Protein AF-A0A969XNE9-F1 (afdb_monomer_lite)

Foldseek 3Di:
DCVVCVVPVDDLWDCLVVCQVVVVVVLCVVCVVVPVDDDDDVVNPDDGDTDPDNPDDPPDPDDDDD

Radius of gyration: 17.66 Å; chains: 1; bounding box: 32×32×43 Å

pLDDT: mean 84.98, std 10.83, range [62.47, 97.88]

Sequence (66 aa):
NIEEMFLTGRPTYPAERTLLTTGILAAGMESRHDGNVWLPTPHLAVAYQPVERVPYRPAGPQPAGS

Secondary structure (DSSP, 8-state):
-HHHHHHHSS-SS-THHHHHHHHHHHHHHHHHHTTS-----GGG---PPPPSS------SPP----

Structure (mmCIF, N/CA/C/O backbone):
data_AF-A0A969XNE9-F1
#
_entry.id   AF-A0A969XNE9-F1
#
loop_
_atom_site.group_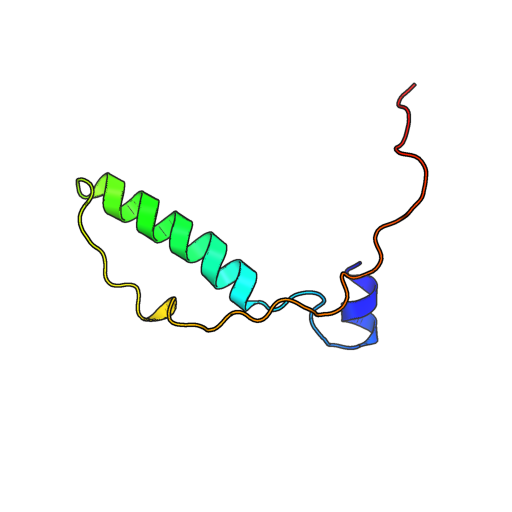PDB
_atom_site.id
_atom_site.type_symbol
_atom_site.label_atom_id
_atom_site.label_alt_id
_atom_site.label_comp_id
_atom_site.label_asym_id
_atom_site.label_entity_id
_atom_site.label_seq_id
_atom_site.pdbx_PDB_ins_code
_atom_site.Cartn_x
_atom_site.Cartn_y
_atom_site.Cartn_z
_atom_site.occupancy
_atom_site.B_iso_or_equiv
_atom_site.auth_seq_id
_atom_site.auth_comp_id
_atom_site.auth_asym_id
_atom_site.auth_atom_id
_atom_site.pdbx_PDB_model_num
ATOM 1 N N . ASN A 1 1 ? -7.101 6.412 18.555 1.00 64.19 1 ASN A N 1
ATOM 2 C CA . ASN A 1 1 ? -6.464 5.844 19.759 1.00 64.19 1 ASN A CA 1
ATOM 3 C C . ASN A 1 1 ? -6.606 4.323 19.682 1.00 64.19 1 ASN A C 1
ATOM 5 O O . ASN A 1 1 ? -7.655 3.891 19.224 1.00 64.19 1 ASN A O 1
ATOM 9 N N . ILE A 1 2 ? -5.594 3.517 20.030 1.00 72.19 2 ILE A N 1
ATOM 10 C CA . ILE A 1 2 ? -5.684 2.038 19.936 1.00 72.19 2 ILE A CA 1
ATOM 11 C C . ILE A 1 2 ? -6.640 1.451 20.988 1.00 72.19 2 ILE A C 1
ATOM 13 O O . ILE A 1 2 ? -7.197 0.376 20.800 1.00 72.19 2 ILE A O 1
ATOM 17 N N . GLU A 1 3 ? -6.889 2.200 22.062 1.00 79.44 3 GLU A N 1
ATOM 18 C CA . GLU A 1 3 ? -7.871 1.899 23.111 1.00 79.44 3 GLU A CA 1
ATOM 19 C C . GLU A 1 3 ? -9.250 1.524 22.538 1.00 79.44 3 GLU A C 1
ATOM 21 O O . GLU A 1 3 ? -9.851 0.538 22.953 1.00 79.44 3 GLU A O 1
ATOM 26 N N . GLU A 1 4 ? -9.726 2.247 21.521 1.00 74.94 4 GLU A N 1
ATOM 27 C CA . GLU A 1 4 ? -11.020 1.988 20.877 1.00 74.94 4 GLU A CA 1
ATOM 28 C C . GLU A 1 4 ? -11.035 0.654 20.116 1.00 74.94 4 GLU A C 1
ATOM 30 O O . GLU A 1 4 ? -12.047 -0.048 20.108 1.00 74.94 4 GLU A O 1
ATOM 35 N N . MET A 1 5 ? -9.898 0.251 19.539 1.00 82.62 5 MET A N 1
ATOM 36 C CA . MET A 1 5 ? -9.746 -1.066 18.918 1.00 82.62 5 MET A CA 1
ATOM 37 C C . MET A 1 5 ? -9.817 -2.181 19.964 1.00 82.62 5 MET A C 1
ATOM 39 O O . MET A 1 5 ? -10.477 -3.187 19.725 1.00 82.62 5 MET A O 1
ATOM 43 N N . PHE A 1 6 ? -9.192 -2.003 21.132 1.00 81.06 6 PHE A N 1
ATOM 44 C CA . PHE A 1 6 ? -9.275 -2.983 22.222 1.00 81.06 6 PHE A CA 1
ATOM 45 C C . PHE A 1 6 ? -10.699 -3.133 22.771 1.00 81.06 6 PHE A C 1
ATOM 47 O O . PHE A 1 6 ? -11.109 -4.243 23.095 1.00 81.06 6 PHE A O 1
ATOM 54 N N . LEU A 1 7 ? -11.461 -2.038 22.843 1.00 84.19 7 LEU A N 1
ATOM 55 C CA . LEU A 1 7 ? -12.838 -2.051 23.345 1.00 84.19 7 LEU A CA 1
ATOM 56 C C . LEU A 1 7 ? -13.842 -2.626 22.338 1.00 84.19 7 LEU A C 1
ATOM 58 O O . LEU A 1 7 ? -14.796 -3.292 22.731 1.00 84.19 7 LEU A O 1
ATOM 62 N N . THR A 1 8 ? -13.657 -2.353 21.045 1.00 82.31 8 THR A N 1
ATOM 63 C CA . THR A 1 8 ? -14.635 -2.709 20.000 1.00 82.31 8 THR A CA 1
ATOM 64 C C . THR A 1 8 ? -14.253 -3.951 19.197 1.00 82.31 8 THR A C 1
ATOM 66 O O . THR A 1 8 ? -15.086 -4.479 18.461 1.00 82.31 8 THR A O 1
ATOM 69 N N . GLY A 1 9 ? -12.993 -4.390 19.277 1.00 81.31 9 GLY A N 1
ATOM 70 C CA . GLY A 1 9 ? -12.418 -5.414 18.403 1.00 81.31 9 GLY A CA 1
ATOM 71 C C . GLY A 1 9 ? -12.321 -4.990 16.933 1.00 81.31 9 GLY A C 1
ATOM 72 O O . GLY A 1 9 ? -11.957 -5.804 16.086 1.00 81.31 9 GLY A O 1
ATOM 73 N N . ARG A 1 10 ? -12.662 -3.736 16.601 1.00 79.06 10 ARG A N 1
ATOM 74 C CA . ARG A 1 10 ? -12.653 -3.213 15.233 1.00 79.06 10 ARG A CA 1
ATOM 75 C C . ARG A 1 10 ? -11.422 -2.341 15.016 1.00 79.06 10 ARG A C 1
ATOM 77 O O . ARG A 1 10 ? -11.130 -1.483 15.851 1.00 79.06 10 ARG A O 1
ATOM 84 N N . PRO A 1 11 ? -10.698 -2.525 13.903 1.00 77.31 11 PRO A N 1
ATOM 85 C CA . PRO A 1 11 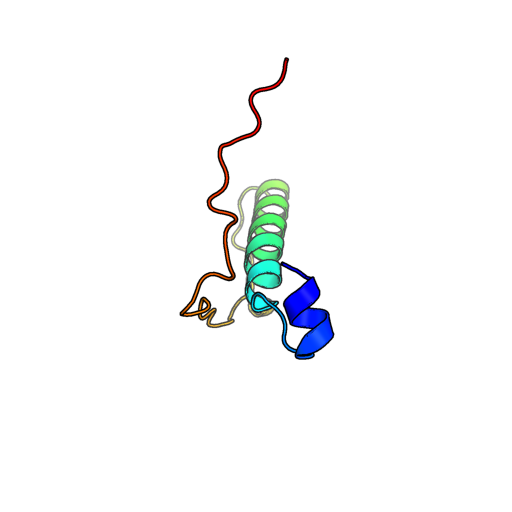? -9.515 -1.732 13.637 1.00 77.31 11 PRO A CA 1
ATOM 86 C C . PRO A 1 11 ? -9.892 -0.258 13.443 1.00 77.31 11 PRO A C 1
ATOM 88 O O . PRO A 1 11 ? -10.829 0.077 12.723 1.00 77.31 11 PRO A O 1
ATOM 91 N N . THR A 1 12 ? -9.130 0.628 14.085 1.00 78.38 12 THR A N 1
ATOM 92 C CA . THR A 1 12 ? -9.308 2.089 14.018 1.00 78.38 12 THR A CA 1
ATOM 93 C C . THR A 1 12 ? -9.119 2.646 12.600 1.00 78.38 12 THR A C 1
ATOM 95 O O . THR A 1 12 ? -9.683 3.681 12.257 1.00 78.38 12 THR A O 1
ATOM 98 N N . TYR A 1 13 ? -8.326 1.958 11.777 1.00 79.38 13 TYR A N 1
ATOM 99 C CA . TYR A 1 13 ? -8.171 2.224 10.351 1.00 79.38 13 TYR A CA 1
ATOM 100 C C . TYR A 1 13 ? -8.147 0.899 9.580 1.00 79.38 13 TYR A C 1
ATOM 102 O O . TYR A 1 13 ? -7.604 -0.074 10.107 1.00 79.38 13 TYR A O 1
ATOM 110 N N . PRO A 1 14 ? -8.662 0.854 8.340 1.00 82.69 14 PRO A N 1
ATOM 111 C CA . PRO A 1 14 ? -8.628 -0.350 7.520 1.00 82.69 14 PRO A CA 1
ATOM 112 C C . PRO A 1 14 ? -7.177 -0.771 7.240 1.00 82.69 14 PRO A C 1
ATOM 114 O O . PRO A 1 14 ? -6.328 0.071 6.920 1.00 82.69 14 PRO A O 1
ATOM 117 N N . ALA A 1 15 ? -6.876 -2.065 7.372 1.00 84.44 15 ALA A N 1
ATOM 118 C CA . ALA A 1 15 ? -5.530 -2.613 7.170 1.00 84.44 15 ALA A CA 1
ATOM 119 C C . ALA A 1 15 ? -5.052 -2.464 5.712 1.00 84.44 15 ALA A C 1
ATOM 121 O O . ALA A 1 15 ? -3.852 -2.377 5.444 1.00 84.44 15 ALA A O 1
ATOM 122 N N . GLU A 1 16 ? -6.000 -2.346 4.785 1.00 88.38 16 GLU A N 1
ATOM 123 C CA . GLU A 1 16 ? -5.820 -2.047 3.370 1.00 88.38 16 GLU A CA 1
ATOM 124 C C . GLU A 1 16 ? -5.010 -0.764 3.164 1.00 88.38 16 GLU A C 1
ATOM 126 O O . GLU A 1 16 ? -4.232 -0.681 2.217 1.00 88.38 16 GLU A O 1
ATOM 131 N N . ARG A 1 17 ? -5.111 0.216 4.078 1.00 88.56 17 ARG A N 1
ATOM 132 C CA . ARG A 1 17 ? -4.273 1.421 4.032 1.00 88.56 17 ARG A CA 1
ATOM 133 C C . ARG A 1 17 ? -2.795 1.063 4.114 1.00 88.56 17 ARG A C 1
ATOM 135 O O . ARG A 1 17 ? -2.009 1.551 3.310 1.00 88.56 17 ARG A O 1
ATOM 142 N N . THR A 1 18 ? -2.428 0.227 5.083 1.00 90.06 18 THR A N 1
ATOM 143 C CA . THR A 1 18 ? -1.042 -0.207 5.285 1.00 90.06 18 THR A CA 1
ATOM 144 C C . THR A 1 18 ? -0.572 -1.055 4.113 1.00 90.06 18 THR A C 1
ATOM 146 O O . THR A 1 18 ? 0.532 -0.838 3.619 1.00 90.06 18 THR A O 1
ATOM 149 N N . LEU A 1 19 ? -1.418 -1.974 3.631 1.00 92.12 19 LEU A N 1
ATOM 150 C CA . LEU A 1 19 ? -1.131 -2.780 2.443 1.00 92.12 19 LEU A CA 1
ATOM 151 C C . LEU A 1 19 ? -0.804 -1.893 1.235 1.00 92.12 19 LEU A C 1
ATOM 153 O O . LEU A 1 19 ? 0.225 -2.090 0.597 1.00 92.12 19 LEU A O 1
ATOM 157 N N . LEU A 1 20 ? -1.638 -0.887 0.962 1.00 93.81 20 LEU A N 1
ATOM 158 C CA . LEU A 1 20 ? -1.433 0.040 -0.148 1.00 93.81 20 LEU A CA 1
ATOM 159 C C . LEU A 1 20 ? -0.174 0.882 0.036 1.00 93.81 20 LEU A C 1
ATOM 161 O O . LEU A 1 20 ? 0.658 0.926 -0.863 1.00 93.81 20 LEU A O 1
ATOM 165 N N . THR A 1 21 ? 0.004 1.543 1.181 1.00 93.62 21 THR A N 1
ATOM 166 C CA . THR A 1 21 ? 1.148 2.451 1.361 1.00 93.62 21 THR A CA 1
ATOM 167 C C . THR A 1 21 ? 2.476 1.708 1.343 1.00 93.62 21 THR A C 1
ATOM 169 O O . THR A 1 21 ? 3.420 2.155 0.694 1.00 93.62 21 THR A O 1
ATOM 172 N N . THR A 1 22 ? 2.551 0.567 2.029 1.00 95.25 22 THR A N 1
ATOM 173 C CA . THR A 1 22 ? 3.774 -0.239 2.082 1.00 95.25 22 THR A CA 1
ATOM 174 C C . THR A 1 22 ? 4.016 -0.939 0.751 1.00 95.25 22 THR A C 1
ATOM 176 O O . THR A 1 22 ? 5.140 -0.937 0.261 1.00 95.25 22 THR A O 1
ATOM 179 N N . GLY A 1 23 ? 2.971 -1.494 0.135 1.00 95.62 23 GLY A N 1
ATOM 180 C CA . GLY A 1 23 ? 3.074 -2.207 -1.133 1.00 95.62 23 GLY A CA 1
ATOM 181 C C . GLY A 1 23 ? 3.446 -1.306 -2.309 1.00 95.62 23 GLY A C 1
ATOM 182 O O . GLY A 1 23 ? 4.316 -1.670 -3.093 1.00 95.62 23 GLY A O 1
ATOM 183 N N . ILE A 1 24 ? 2.866 -0.102 -2.403 1.00 96.19 24 ILE A N 1
ATOM 184 C CA . ILE A 1 24 ? 3.245 0.889 -3.426 1.00 96.19 24 ILE A CA 1
ATOM 185 C C . ILE A 1 24 ? 4.709 1.300 -3.251 1.00 96.19 24 ILE A C 1
ATOM 187 O O . ILE A 1 24 ? 5.449 1.362 -4.232 1.00 96.19 24 ILE A O 1
ATOM 191 N N . LEU A 1 25 ? 5.141 1.563 -2.012 1.00 97.44 25 LEU A N 1
ATOM 192 C CA . LEU A 1 25 ? 6.529 1.926 -1.732 1.00 97.44 25 LEU A CA 1
ATOM 193 C C . LEU A 1 25 ? 7.488 0.796 -2.125 1.00 97.44 25 LEU A C 1
ATOM 195 O O . LEU A 1 25 ? 8.465 1.052 -2.824 1.00 97.44 25 LEU A O 1
ATOM 199 N N . ALA A 1 26 ? 7.191 -0.439 -1.719 1.00 97.06 26 ALA A N 1
ATOM 200 C CA . ALA A 1 26 ? 8.004 -1.606 -2.042 1.00 97.06 26 ALA A CA 1
ATOM 201 C C . ALA A 1 26 ? 8.115 -1.816 -3.561 1.00 97.06 26 ALA A C 1
ATOM 203 O O . ALA A 1 26 ? 9.227 -1.881 -4.081 1.00 97.06 26 ALA A O 1
ATOM 204 N N . ALA A 1 27 ? 6.987 -1.805 -4.279 1.00 96.75 27 ALA A N 1
ATOM 205 C CA . ALA A 1 27 ? 6.970 -1.936 -5.736 1.00 96.75 27 ALA A CA 1
ATOM 206 C C . ALA A 1 27 ? 7.746 -0.803 -6.432 1.00 96.75 27 ALA A C 1
ATOM 208 O O . ALA A 1 27 ? 8.425 -1.037 -7.426 1.00 96.75 27 ALA A O 1
ATOM 209 N N . GLY A 1 28 ? 7.696 0.424 -5.904 1.00 97.06 28 GLY A N 1
ATOM 210 C CA . GLY A 1 28 ? 8.485 1.544 -6.421 1.00 97.06 28 GLY A CA 1
ATOM 211 C C . GLY A 1 28 ? 9.992 1.373 -6.205 1.00 97.06 28 GLY A C 1
ATOM 212 O O . GLY A 1 28 ? 10.782 1.689 -7.095 1.00 97.06 28 GLY A O 1
ATOM 213 N N . MET A 1 29 ? 10.4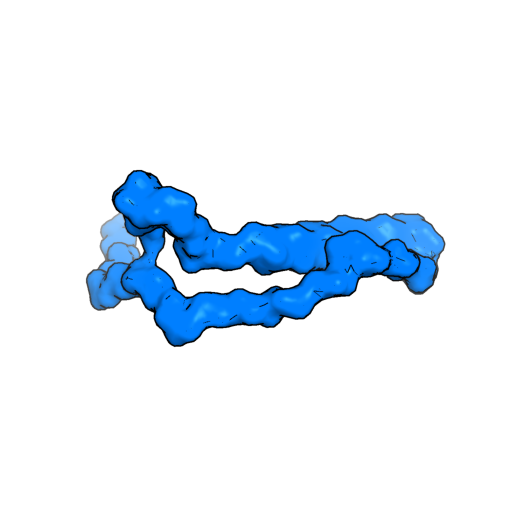04 0.855 -5.044 1.00 97.75 29 MET A N 1
ATOM 214 C CA . MET A 1 29 ? 11.813 0.562 -4.760 1.00 97.75 29 MET A CA 1
ATOM 215 C C . MET A 1 29 ? 12.343 -0.564 -5.650 1.00 97.75 29 MET A C 1
ATOM 217 O O . MET A 1 29 ? 13.442 -0.435 -6.187 1.00 97.75 29 MET A O 1
ATOM 221 N N . GLU A 1 30 ? 11.554 -1.620 -5.844 1.00 97.38 30 GLU A N 1
ATOM 222 C CA . GLU A 1 30 ? 11.897 -2.747 -6.714 1.00 97.38 30 GLU A CA 1
ATOM 223 C C . GLU A 1 30 ? 11.954 -2.320 -8.185 1.00 97.38 30 GLU A C 1
ATOM 225 O O . GLU A 1 30 ? 12.971 -2.511 -8.843 1.00 97.38 30 GLU A O 1
ATOM 230 N N . SER A 1 31 ? 10.946 -1.586 -8.666 1.00 97.88 31 SER A N 1
ATOM 231 C CA . SER A 1 31 ? 10.947 -1.012 -10.017 1.00 97.88 31 SER A CA 1
ATOM 232 C C . SER A 1 31 ? 12.195 -0.166 -10.261 1.00 97.88 31 SER A C 1
ATOM 234 O O . SER A 1 31 ? 12.856 -0.320 -11.285 1.00 97.88 31 SER A O 1
ATOM 236 N N . ARG A 1 32 ? 12.560 0.706 -9.310 1.00 97.31 32 ARG A N 1
ATOM 237 C CA . ARG A 1 32 ? 13.764 1.540 -9.406 1.00 97.31 32 ARG A CA 1
ATOM 238 C C . ARG A 1 32 ? 15.041 0.701 -9.438 1.00 97.31 32 ARG A C 1
ATOM 240 O O . ARG A 1 32 ? 15.952 1.051 -10.189 1.00 97.31 32 ARG A O 1
ATOM 247 N N . HIS A 1 33 ? 15.123 -0.349 -8.624 1.00 97.00 33 HIS A N 1
ATOM 248 C CA . HIS A 1 33 ? 16.253 -1.279 -8.628 1.00 97.00 33 HIS A CA 1
ATOM 249 C C . HIS A 1 33 ? 16.418 -1.946 -10.000 1.00 97.00 33 HIS A C 1
ATOM 251 O O . HIS A 1 33 ? 17.529 -1.994 -10.523 1.00 97.00 33 HIS A O 1
ATOM 257 N N . ASP A 1 34 ? 15.301 -2.311 -10.626 1.00 96.19 34 ASP A N 1
ATOM 258 C CA . ASP A 1 34 ? 15.243 -2.988 -11.923 1.00 96.19 34 ASP A CA 1
ATOM 259 C C . ASP A 1 34 ? 15.295 -2.031 -13.131 1.00 96.19 34 ASP A C 1
ATOM 261 O O . ASP A 1 34 ? 15.067 -2.434 -14.272 1.00 96.19 34 ASP A O 1
ATOM 265 N N . GLY A 1 35 ? 15.610 -0.749 -12.916 1.00 97.25 35 GLY A N 1
ATOM 266 C CA . GLY A 1 35 ? 15.777 0.230 -13.996 1.00 97.25 35 GLY A CA 1
ATOM 267 C C . GLY A 1 35 ? 14.516 1.018 -14.364 1.00 97.25 35 GLY A C 1
ATOM 268 O O . GLY A 1 35 ? 14.408 1.517 -15.481 1.00 97.25 35 GLY A O 1
ATOM 269 N N . ASN A 1 36 ? 13.599 1.203 -13.415 1.00 94.50 36 ASN A N 1
ATOM 270 C CA . ASN A 1 36 ? 12.298 1.872 -13.562 1.00 94.50 36 ASN A CA 1
ATOM 271 C C . ASN A 1 36 ? 11.339 1.133 -14.508 1.00 94.50 36 ASN A C 1
ATOM 273 O O . ASN A 1 36 ? 10.660 1.743 -15.336 1.00 94.50 36 ASN A O 1
ATOM 277 N N . VAL A 1 37 ? 11.288 -0.193 -14.393 1.00 96.44 37 VAL A N 1
ATOM 278 C CA . VAL A 1 37 ? 10.385 -1.038 -15.187 1.00 96.44 37 VAL A CA 1
ATOM 279 C C . VAL A 1 37 ? 8.983 -1.094 -14.587 1.00 96.44 37 VAL A C 1
ATOM 281 O O . VAL A 1 37 ? 8.781 -0.896 -13.388 1.00 96.44 37 VAL A O 1
ATOM 284 N N . TRP A 1 38 ? 7.994 -1.393 -15.424 1.00 95.44 38 TRP A N 1
ATOM 285 C CA . TRP A 1 38 ? 6.637 -1.645 -14.954 1.00 95.44 38 TRP A CA 1
ATOM 286 C C . TRP A 1 38 ? 6.554 -2.985 -14.213 1.00 95.44 38 TRP A C 1
ATOM 288 O O . TRP A 1 38 ? 6.922 -4.019 -14.770 1.00 95.44 38 TRP A O 1
ATOM 298 N N . LEU A 1 39 ? 6.007 -2.969 -12.994 1.00 96.06 39 LEU A N 1
ATOM 299 C CA . LEU A 1 39 ? 5.760 -4.165 -12.189 1.00 96.06 39 LEU A CA 1
ATOM 300 C C . LEU A 1 39 ? 4.249 -4.369 -11.989 1.00 96.06 39 LEU A C 1
ATOM 302 O O . LEU A 1 39 ? 3.575 -3.465 -11.488 1.00 96.06 39 LEU A O 1
ATOM 306 N N . PRO A 1 40 ? 3.683 -5.535 -12.354 1.00 95.88 40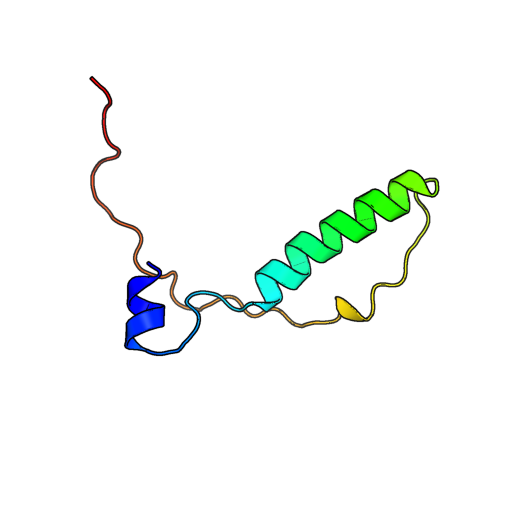 PRO A N 1
ATOM 307 C CA . PRO A 1 40 ? 2.283 -5.828 -12.083 1.00 95.88 40 PRO A CA 1
ATOM 308 C C . PRO A 1 40 ? 2.058 -6.028 -10.579 1.00 95.88 40 PRO A C 1
ATOM 310 O O . PRO A 1 40 ? 2.696 -6.863 -9.942 1.00 95.88 40 PRO A O 1
ATOM 313 N N . THR A 1 41 ? 1.094 -5.304 -10.015 1.00 96.25 41 THR A N 1
ATOM 314 C CA . THR A 1 41 ? 0.768 -5.337 -8.580 1.00 96.25 41 THR A CA 1
ATOM 315 C C . THR A 1 41 ? -0.679 -5.789 -8.323 1.00 96.25 41 THR A C 1
ATOM 317 O O . THR A 1 41 ? -1.463 -5.062 -7.714 1.00 96.25 41 THR A O 1
ATOM 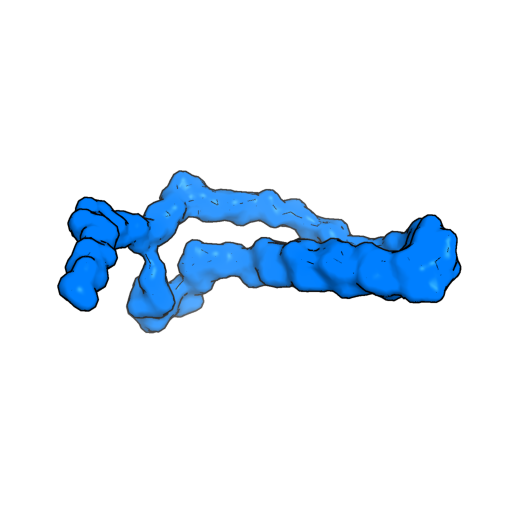320 N N . PRO A 1 42 ? -1.088 -7.008 -8.742 1.00 95.38 42 PRO A N 1
ATOM 321 C CA . PRO A 1 42 ? -2.473 -7.477 -8.582 1.00 95.38 42 PRO A CA 1
ATOM 322 C C . PRO A 1 42 ? -2.908 -7.570 -7.112 1.00 95.38 42 PRO A C 1
ATOM 324 O O . PRO A 1 42 ? -4.080 -7.401 -6.798 1.00 95.38 42 PRO A O 1
ATOM 327 N N . HIS A 1 43 ? -1.959 -7.775 -6.196 1.00 91.25 43 HIS A N 1
ATOM 328 C CA . HIS A 1 43 ? -2.193 -7.772 -4.751 1.00 91.25 43 HIS A CA 1
ATOM 329 C C . HIS A 1 43 ? -2.515 -6.375 -4.183 1.00 91.25 43 HIS A C 1
ATOM 331 O O . HIS A 1 43 ? -3.008 -6.276 -3.063 1.00 91.25 43 HIS A O 1
ATOM 337 N N . LEU A 1 44 ? -2.261 -5.301 -4.942 1.00 94.88 44 LEU A N 1
ATOM 338 C CA . LEU A 1 44 ? -2.638 -3.925 -4.597 1.00 94.88 44 LEU A CA 1
ATOM 339 C C . LEU A 1 44 ? -3.961 -3.497 -5.242 1.00 94.88 44 LEU A C 1
ATOM 341 O O . LEU A 1 44 ? -4.384 -2.359 -5.048 1.00 94.88 44 LEU A O 1
ATOM 345 N N . ALA A 1 45 ? -4.642 -4.388 -5.972 1.00 93.44 45 ALA A N 1
ATOM 346 C CA . ALA A 1 45 ? -5.955 -4.133 -6.566 1.00 93.44 45 ALA A CA 1
ATOM 347 C C . ALA A 1 45 ? -7.082 -4.175 -5.511 1.00 93.44 45 ALA A C 1
ATOM 349 O O . ALA A 1 45 ? -8.060 -4.907 -5.642 1.00 93.44 45 ALA A O 1
ATOM 350 N N . VAL A 1 46 ? -6.931 -3.390 -4.443 1.00 90.38 46 VAL A N 1
ATOM 351 C CA . VAL A 1 46 ? -7.896 -3.238 -3.350 1.00 90.38 46 VAL A CA 1
ATOM 352 C C . VAL A 1 46 ? -8.528 -1.848 -3.387 1.00 90.38 46 VAL A C 1
ATOM 354 O O . VAL A 1 46 ? -7.844 -0.833 -3.512 1.00 90.38 46 VAL A O 1
ATOM 357 N N . ALA A 1 47 ? -9.854 -1.789 -3.257 1.00 88.88 47 ALA A N 1
ATOM 358 C CA . ALA A 1 47 ? -10.587 -0.533 -3.152 1.00 88.88 47 ALA A CA 1
ATOM 359 C C . ALA A 1 47 ? -10.554 -0.039 -1.699 1.00 88.88 47 ALA A C 1
ATOM 361 O O . ALA A 1 47 ? -11.348 -0.471 -0.864 1.00 88.88 47 ALA A O 1
ATOM 362 N N . TYR A 1 48 ? -9.618 0.855 -1.384 1.00 87.00 48 TYR A N 1
ATOM 363 C CA . TYR A 1 48 ? -9.529 1.438 -0.049 1.00 87.00 48 TYR A CA 1
ATOM 364 C C . TYR A 1 48 ? -10.622 2.483 0.177 1.00 87.00 48 TYR A C 1
ATOM 366 O O . TYR A 1 48 ? -10.670 3.508 -0.504 1.00 87.00 48 TYR A O 1
ATOM 374 N N . GLN A 1 49 ? -11.469 2.228 1.175 1.00 86.19 49 GLN A N 1
ATOM 375 C CA . GLN A 1 49 ? -12.444 3.184 1.685 1.00 86.19 49 GLN A CA 1
ATOM 376 C C . GLN A 1 49 ? -11.923 3.768 3.002 1.00 86.19 49 GLN A C 1
ATOM 378 O O . GLN A 1 49 ? -11.731 3.019 3.964 1.00 86.19 49 GLN A O 1
ATOM 383 N N . PRO A 1 50 ? -11.653 5.081 3.076 1.00 81.56 50 PRO A N 1
ATOM 384 C CA . PRO A 1 50 ? -11.276 5.708 4.333 1.00 81.56 50 PRO A CA 1
ATOM 385 C C . PRO A 1 50 ? -12.445 5.677 5.327 1.00 81.56 50 PRO A C 1
ATOM 387 O O . PRO A 1 50 ? -13.612 5.662 4.943 1.00 81.56 50 PRO A O 1
ATOM 390 N N . VAL A 1 51 ? -12.131 5.707 6.625 1.00 80.12 51 VAL A N 1
ATOM 391 C CA . VAL A 1 51 ? -13.154 5.833 7.674 1.00 80.12 51 VAL A CA 1
ATOM 392 C C . VAL A 1 51 ? -13.861 7.187 7.573 1.00 80.12 51 VAL A C 1
ATOM 394 O O . VAL A 1 51 ? -13.206 8.222 7.464 1.00 80.12 51 VAL A O 1
ATOM 397 N N . GLU A 1 52 ? -15.194 7.187 7.644 1.00 76.00 52 GLU A N 1
ATOM 398 C CA . GLU A 1 52 ? -16.012 8.410 7.563 1.00 76.00 52 GLU A CA 1
ATOM 399 C C . GLU A 1 52 ? -15.756 9.370 8.731 1.00 76.00 52 GLU A C 1
ATOM 401 O O . GLU A 1 52 ? -15.811 10.590 8.579 1.00 76.00 52 GLU A O 1
ATOM 406 N N . ARG A 1 53 ? -15.454 8.822 9.914 1.00 71.75 53 ARG A N 1
ATOM 407 C CA . ARG A 1 53 ? -15.031 9.596 11.081 1.00 71.75 53 ARG A CA 1
ATOM 408 C C . ARG A 1 53 ? -13.578 9.310 11.380 1.00 71.75 53 ARG A C 1
ATOM 410 O O . ARG A 1 53 ? -13.209 8.183 11.696 1.00 71.75 53 ARG A O 1
ATOM 417 N N . VAL A 1 54 ? -12.771 10.364 11.337 1.00 66.81 54 VAL A N 1
ATOM 418 C CA . VAL A 1 54 ? -11.408 10.314 11.855 1.00 66.81 54 VAL A CA 1
ATOM 419 C C . VAL A 1 54 ? -11.504 10.067 13.367 1.00 66.81 54 VAL A C 1
ATOM 421 O O . VAL A 1 54 ? -12.157 10.854 14.060 1.00 66.81 54 VAL A O 1
ATOM 424 N N . PRO A 1 55 ? -10.889 8.993 13.889 1.00 65.00 55 PRO A N 1
ATOM 425 C CA . PRO A 1 55 ? -10.891 8.713 15.314 1.00 65.00 55 PRO A CA 1
ATOM 426 C C . PRO A 1 55 ? -10.306 9.905 16.064 1.00 65.00 55 PRO A C 1
ATOM 428 O O . PRO A 1 55 ? -9.341 10.517 15.601 1.00 65.00 55 PRO A O 1
ATOM 431 N N . TYR A 1 56 ? -10.918 10.219 17.207 1.00 66.50 56 TYR A N 1
ATOM 432 C CA . TYR A 1 56 ? -10.631 11.375 18.056 1.00 66.50 56 TYR A CA 1
ATOM 433 C C . TYR A 1 56 ? -9.157 11.818 18.001 1.00 66.50 56 TYR A C 1
ATOM 435 O O . TYR A 1 56 ? -8.251 11.097 18.431 1.00 66.50 56 TYR A O 1
ATOM 443 N N . ARG A 1 57 ? -8.929 13.022 17.460 1.00 64.81 57 ARG A N 1
ATOM 444 C CA . ARG A 1 57 ? -7.666 13.754 17.588 1.00 64.81 57 ARG A CA 1
ATOM 445 C C . ARG A 1 57 ? -7.739 14.548 18.898 1.00 64.81 57 ARG A C 1
ATOM 447 O O . ARG A 1 57 ? -8.680 15.330 19.036 1.00 64.81 57 ARG A O 1
ATOM 454 N N . PRO A 1 58 ? -6.781 14.405 19.833 1.00 65.69 58 PRO A N 1
ATOM 455 C CA . PRO A 1 58 ? -6.740 15.250 21.020 1.00 65.69 58 PRO A CA 1
ATOM 456 C C . PRO A 1 58 ? -6.694 16.722 20.597 1.00 65.69 58 PRO A C 1
ATOM 458 O O . PRO A 1 58 ? -5.791 17.127 19.870 1.00 65.69 58 PRO A O 1
ATOM 461 N N . ALA A 1 59 ? -7.680 17.509 21.026 1.00 68.88 59 ALA A N 1
ATOM 462 C CA . ALA A 1 59 ? -7.757 18.948 20.750 1.00 68.88 59 ALA A CA 1
ATOM 463 C C . ALA A 1 59 ? -6.942 19.790 21.751 1.00 68.88 59 ALA A C 1
ATOM 465 O O . ALA A 1 59 ? -7.049 21.014 21.764 1.00 68.88 59 ALA A O 1
ATOM 466 N N . GLY A 1 60 ? -6.172 19.135 22.627 1.00 72.44 60 GLY A N 1
ATOM 467 C CA . GLY A 1 60 ? -5.339 19.807 23.617 1.00 72.44 60 GLY A CA 1
ATOM 468 C C . GLY A 1 60 ? -4.259 20.671 22.956 1.00 72.44 60 GLY A C 1
ATOM 469 O O . GLY A 1 60 ? -3.843 20.371 21.832 1.00 72.44 60 GLY A O 1
ATOM 470 N N . PRO A 1 61 ? -3.801 21.740 23.633 1.00 77.56 61 PRO A N 1
ATOM 471 C CA . PRO A 1 61 ? -2.705 22.551 23.128 1.00 77.56 61 PRO A CA 1
ATOM 472 C C . PRO A 1 61 ? -1.491 21.660 22.861 1.00 77.56 61 PRO A C 1
ATOM 474 O O . PRO A 1 61 ? -1.190 20.744 23.630 1.00 77.56 61 PRO A O 1
ATOM 477 N N . GLN A 1 62 ? -0.809 21.923 21.747 1.00 74.69 62 GLN A N 1
ATOM 478 C CA . GLN A 1 62 ? 0.451 21.264 21.433 1.00 74.69 62 GLN A CA 1
ATOM 479 C C . GLN A 1 62 ? 1.405 21.499 22.617 1.00 74.69 62 GLN A C 1
ATOM 481 O O . GLN A 1 62 ? 1.475 22.636 23.093 1.00 74.69 62 GLN A O 1
ATOM 486 N N . PRO A 1 63 ? 2.089 20.468 23.143 1.00 75.12 63 PRO A N 1
ATOM 487 C CA . PRO A 1 63 ? 2.975 20.655 24.281 1.00 75.12 63 PRO A CA 1
ATOM 488 C C . PRO A 1 63 ? 4.059 21.663 23.897 1.00 75.12 63 PRO A C 1
ATOM 490 O O . PRO A 1 63 ? 4.876 21.404 23.014 1.00 75.12 63 PRO A O 1
ATOM 493 N N . ALA A 1 64 ? 4.035 22.830 24.538 1.00 75.69 64 ALA A N 1
ATOM 494 C CA . ALA A 1 64 ? 5.142 23.765 24.495 1.00 75.69 64 ALA A CA 1
ATOM 495 C C . ALA A 1 64 ? 6.242 23.153 25.363 1.00 75.69 64 ALA A C 1
ATOM 497 O O . ALA A 1 64 ? 6.108 23.090 26.585 1.00 75.69 64 ALA A O 1
ATOM 498 N N . GLY A 1 65 ? 7.273 22.603 24.722 1.00 75.69 65 GLY A N 1
ATOM 499 C CA . GLY A 1 65 ? 8.475 22.186 25.434 1.00 75.69 65 GLY A CA 1
ATOM 500 C C . GLY A 1 65 ? 9.062 23.385 26.180 1.00 75.69 65 GLY A C 1
ATOM 501 O O . GLY A 1 65 ? 9.113 24.482 25.623 1.00 75.69 65 GLY A O 1
ATOM 502 N N . SER A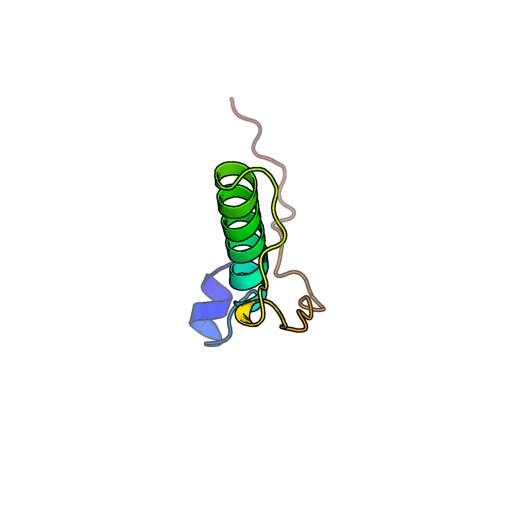 1 66 ? 9.438 23.171 27.440 1.00 62.47 66 SER A N 1
ATOM 503 C CA . SER A 1 66 ? 10.255 24.100 28.228 1.00 62.47 66 SER A CA 1
ATOM 504 C C . SER A 1 66 ? 11.704 24.077 27.768 1.00 62.47 66 SER A C 1
ATOM 506 O O . SER A 1 66 ? 12.193 22.940 27.564 1.00 62.47 66 SER A O 1
#